Protein AF-A0A950GN78-F1 (afdb_monomer_lite)

Secondary structure (DSSP, 8-state):
---EEEEEETTEEEEEEEE-TT--EEEEE-HHHHH-TT---SBTTB-TT-SEESSHHHHHHHTTS-S-HHHHHHHHHHHTS-TT-HHHHHHHHTTS-SSSEEEE-HHHHHHHHTTSS----PPPTTTT-

Radius of gyration: 16.56 Å; chains: 1; bounding box: 51×36×35 Å

Foldseek 3Di:
DFQKWFKDFPLHTQWMWGADPVRFIKIFGDPCLLPDPPHDDPDPQGGSVDRMDRPVVVVVLVVQDDPDLVVLVVLCVVQVHDSPRSVSSCQPVQCDTPDRMGIYGPVVSVCVVVCVPVDPDDDDPVNVD

pLDDT: mean 92.75, std 9.0, range [57.09, 98.69]

Sequence (129 aa):
MNDELVALLGGTEIGRVHRDTRGRIRFFYDDAWRTAADAYPLSLSMPLGAKEHSRAIEAFLWGLLPDNEQVLSRWAAKFQVSARNVFALISRVGQDCAGGVQFVTPERLDAIRNGKEDKVEWLDEVDIA

Structure (mmCIF, N/CA/C/O backbone):
data_AF-A0A950GN78-F1
#
_entry.id   AF-A0A950GN78-F1
#
loop_
_atom_site.group_PDB
_atom_site.id
_atom_site.type_symbol
_atom_site.label_atom_id
_atom_site.label_alt_id
_atom_site.label_comp_id
_atom_site.label_asym_id
_atom_site.label_entity_id
_atom_site.label_seq_id
_atom_site.pdbx_PDB_ins_code
_atom_site.Cartn_x
_atom_site.Cartn_y
_atom_site.Cartn_z
_atom_site.occupancy
_atom_site.B_iso_or_equiv
_atom_site.auth_seq_id
_atom_site.auth_comp_id
_atom_site.auth_asym_id
_atom_site.auth_atom_id
_atom_site.pdbx_PDB_model_num
ATOM 1 N N . MET A 1 1 ? 0.137 -2.452 16.602 1.00 59.97 1 MET A N 1
ATOM 2 C CA . MET A 1 1 ? -0.500 -1.891 15.389 1.00 59.97 1 MET A CA 1
ATOM 3 C C . MET A 1 1 ? 0.373 -2.353 14.244 1.00 59.97 1 MET A C 1
ATOM 5 O O . MET A 1 1 ? 1.578 -2.254 14.417 1.00 59.97 1 MET A O 1
ATOM 9 N N . ASN A 1 2 ? -0.175 -2.948 13.184 1.00 72.19 2 ASN A N 1
ATOM 10 C CA . ASN A 1 2 ? 0.693 -3.459 12.128 1.00 72.19 2 ASN A CA 1
ATOM 11 C C . ASN A 1 2 ? 1.356 -2.286 11.404 1.00 72.19 2 ASN A C 1
ATOM 13 O O . ASN A 1 2 ? 0.687 -1.288 11.133 1.00 72.19 2 ASN A O 1
ATOM 17 N N . ASP A 1 3 ? 2.656 -2.386 11.157 1.00 91.88 3 ASP A N 1
ATOM 18 C CA . ASP A 1 3 ? 3.454 -1.333 10.515 1.00 91.88 3 ASP A CA 1
ATOM 19 C C . ASP A 1 3 ? 3.724 -1.653 9.039 1.00 91.88 3 ASP A C 1
ATOM 21 O O . ASP A 1 3 ? 4.542 -1.012 8.379 1.00 91.88 3 ASP A O 1
ATOM 25 N N . GLU A 1 4 ? 2.992 -2.633 8.513 1.00 96.94 4 GLU A N 1
ATOM 26 C CA . GLU A 1 4 ? 3.082 -3.103 7.145 1.00 96.94 4 GLU A CA 1
ATOM 27 C C . GLU A 1 4 ? 1.694 -3.391 6.556 1.00 96.94 4 GLU A C 1
ATOM 29 O O . GLU A 1 4 ? 0.795 -3.879 7.249 1.00 96.94 4 GLU A O 1
ATOM 34 N N . LEU A 1 5 ? 1.533 -3.091 5.269 1.00 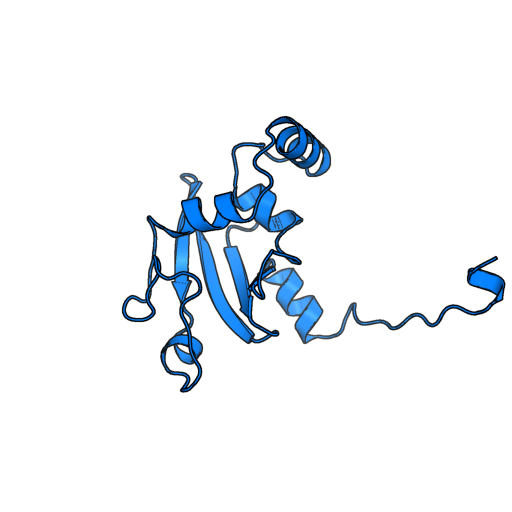98.19 5 LEU A N 1
ATOM 35 C CA . LEU A 1 5 ? 0.423 -3.542 4.434 1.00 98.19 5 LEU A CA 1
ATOM 36 C C . LEU A 1 5 ? 0.978 -4.186 3.169 1.00 98.19 5 LEU A C 1
ATOM 38 O O . LEU A 1 5 ? 1.922 -3.672 2.572 1.00 98.19 5 LEU A O 1
ATOM 42 N N . VAL A 1 6 ? 0.366 -5.278 2.735 1.00 98.44 6 VAL A N 1
ATOM 43 C CA . VAL A 1 6 ? 0.686 -5.955 1.481 1.00 98.44 6 VAL A CA 1
ATOM 44 C C . VAL A 1 6 ? -0.229 -5.419 0.388 1.00 98.44 6 VAL A C 1
ATOM 46 O O . VAL A 1 6 ? -1.445 -5.367 0.571 1.00 98.44 6 VAL A O 1
ATOM 49 N N . ALA A 1 7 ? 0.361 -5.011 -0.733 1.00 98.25 7 ALA A N 1
ATOM 50 C CA . ALA A 1 7 ? -0.358 -4.592 -1.924 1.00 98.25 7 ALA A CA 1
ATOM 51 C C . ALA A 1 7 ? -0.557 -5.794 -2.856 1.00 98.25 7 ALA A C 1
ATOM 53 O O . ALA A 1 7 ? 0.416 -6.456 -3.230 1.00 98.25 7 ALA A O 1
ATOM 54 N N . LEU A 1 8 ? -1.804 -6.056 -3.243 1.00 97.75 8 LEU A N 1
ATOM 55 C CA . LEU A 1 8 ? -2.179 -7.131 -4.158 1.00 97.75 8 LEU A CA 1
ATOM 56 C C . LEU A 1 8 ? -2.773 -6.562 -5.450 1.00 97.75 8 LEU A C 1
ATOM 58 O O . LEU A 1 8 ? -3.527 -5.593 -5.396 1.00 97.75 8 LEU A O 1
ATOM 62 N N . LEU A 1 9 ? -2.483 -7.191 -6.589 1.00 95.69 9 LEU A N 1
ATOM 63 C CA . LEU A 1 9 ? -3.186 -6.999 -7.862 1.00 95.69 9 LEU A CA 1
ATOM 64 C C . LEU A 1 9 ? -3.690 -8.357 -8.347 1.00 95.69 9 LEU A C 1
ATOM 66 O O . LEU A 1 9 ? -2.897 -9.275 -8.551 1.00 95.69 9 LEU A O 1
ATOM 70 N N . GLY A 1 10 ? -5.010 -8.508 -8.490 1.00 89.81 10 GLY A N 1
ATOM 71 C CA . GLY A 1 10 ? -5.612 -9.782 -8.907 1.00 89.81 10 GLY A CA 1
ATOM 72 C C . GLY A 1 10 ? -5.218 -10.967 -8.011 1.00 89.81 10 GLY A C 1
ATOM 73 O O . GLY A 1 10 ? -4.994 -12.063 -8.511 1.00 89.81 10 GLY A O 1
ATOM 74 N N . GLY A 1 11 ? -5.049 -10.734 -6.703 1.00 90.94 11 GLY A N 1
ATOM 75 C CA . GLY A 1 11 ? -4.587 -11.738 -5.734 1.00 90.94 11 GLY A CA 1
ATOM 76 C C . GLY A 1 11 ? -3.069 -11.973 -5.697 1.00 90.94 11 GLY A C 1
ATOM 77 O O . GLY A 1 11 ? -2.580 -12.629 -4.777 1.00 90.94 11 GLY A O 1
ATOM 78 N N . THR A 1 12 ? -2.307 -11.409 -6.636 1.00 94.44 12 THR A N 1
ATOM 79 C CA . THR A 1 12 ? -0.840 -11.501 -6.663 1.00 94.44 12 THR A CA 1
ATOM 80 C C . THR A 1 12 ? -0.222 -10.410 -5.802 1.00 94.44 12 THR A C 1
ATOM 82 O O . THR A 1 12 ? -0.595 -9.246 -5.913 1.00 94.44 12 THR A O 1
ATOM 85 N N . GLU A 1 13 ? 0.745 -10.766 -4.959 1.00 97.31 13 GLU A N 1
ATOM 86 C CA . GLU A 1 13 ? 1.520 -9.798 -4.183 1.00 97.31 13 GLU A CA 1
ATOM 87 C C . G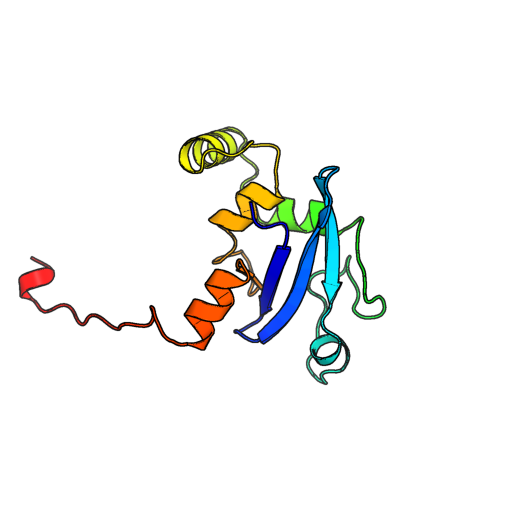LU A 1 13 ? 2.461 -9.005 -5.091 1.00 97.31 13 GLU A C 1
ATOM 89 O O . GLU A 1 13 ? 3.334 -9.574 -5.738 1.00 97.31 13 GLU A O 1
ATOM 94 N N . ILE A 1 14 ? 2.281 -7.683 -5.123 1.00 98.06 14 ILE A N 1
ATOM 95 C CA . ILE A 1 14 ? 3.077 -6.787 -5.974 1.00 98.06 14 ILE A CA 1
ATOM 96 C C . ILE A 1 14 ? 4.095 -5.964 -5.192 1.00 98.06 14 ILE A C 1
ATOM 98 O O . ILE A 1 14 ? 4.987 -5.348 -5.776 1.00 98.06 14 ILE A O 1
ATOM 102 N N . GLY A 1 15 ? 3.952 -5.907 -3.870 1.00 98.25 15 GLY A N 1
ATOM 103 C CA . GLY A 1 15 ? 4.806 -5.115 -3.003 1.00 98.25 15 GLY A CA 1
ATOM 104 C C . GLY A 1 15 ? 4.199 -4.863 -1.632 1.00 98.25 15 GLY A C 1
ATOM 105 O O . GLY A 1 15 ? 3.113 -5.342 -1.304 1.00 98.25 15 GLY A O 1
ATOM 106 N N . ARG A 1 16 ? 4.910 -4.084 -0.819 1.00 98.50 16 ARG A N 1
ATOM 107 C CA . ARG A 1 16 ? 4.561 -3.806 0.576 1.00 98.50 16 ARG A CA 1
ATOM 108 C C . ARG A 1 16 ? 4.727 -2.335 0.912 1.00 98.50 16 ARG A C 1
ATOM 110 O O . ARG A 1 16 ? 5.683 -1.682 0.498 1.00 98.50 16 ARG A O 1
ATOM 117 N N . VAL A 1 17 ? 3.786 -1.814 1.685 1.00 98.44 17 VAL A N 1
ATOM 118 C CA . VAL A 1 17 ? 3.823 -0.483 2.282 1.00 98.44 17 VAL A CA 1
ATOM 119 C C . VAL A 1 17 ? 4.308 -0.627 3.718 1.00 98.44 17 VAL A C 1
ATOM 121 O O . VAL A 1 17 ? 3.637 -1.264 4.519 1.00 98.44 17 VAL A O 1
ATOM 124 N N . HIS A 1 18 ? 5.424 0.005 4.067 1.00 97.44 18 HIS A N 1
ATOM 125 C CA . HIS A 1 18 ? 5.954 0.039 5.428 1.00 97.44 18 HIS A CA 1
ATOM 126 C C . HIS A 1 18 ? 5.790 1.424 6.033 1.00 97.44 18 HIS A C 1
ATOM 128 O O . HIS A 1 18 ? 6.076 2.432 5.380 1.00 97.44 18 HIS A O 1
ATOM 134 N N . ARG A 1 19 ? 5.408 1.471 7.306 1.00 95.69 19 ARG A N 1
ATOM 135 C CA . ARG A 1 19 ? 5.365 2.687 8.114 1.00 95.69 19 ARG A CA 1
ATOM 136 C C . ARG A 1 19 ? 6.436 2.618 9.195 1.00 95.69 19 ARG A C 1
ATOM 138 O O . ARG A 1 19 ? 6.486 1.663 9.958 1.00 95.69 19 ARG A O 1
ATOM 145 N N . ASP A 1 20 ? 7.291 3.631 9.283 1.00 92.75 20 ASP A N 1
ATOM 146 C CA . ASP A 1 20 ? 8.274 3.701 10.368 1.00 92.75 20 ASP A CA 1
ATOM 147 C C . ASP A 1 20 ? 7.695 4.306 11.660 1.00 92.75 20 ASP A C 1
ATOM 149 O O . ASP A 1 20 ? 6.577 4.823 11.697 1.00 92.75 20 ASP A O 1
ATOM 153 N N . THR A 1 21 ? 8.484 4.289 12.737 1.00 88.94 21 THR A N 1
ATOM 154 C CA . THR A 1 21 ? 8.091 4.835 14.050 1.00 88.94 21 THR A CA 1
ATOM 155 C C . THR A 1 21 ? 7.824 6.342 14.045 1.00 88.94 21 THR A C 1
ATOM 157 O O . THR A 1 21 ? 7.221 6.861 14.982 1.00 88.94 21 THR A O 1
ATOM 160 N N . ARG A 1 22 ? 8.254 7.059 12.999 1.00 89.69 22 ARG A N 1
ATOM 161 C CA . ARG A 1 22 ? 7.982 8.488 12.788 1.00 89.69 22 ARG A CA 1
ATOM 162 C C . ARG A 1 22 ? 6.765 8.717 11.886 1.00 89.69 22 ARG A C 1
ATOM 164 O O . ARG A 1 22 ? 6.478 9.860 11.548 1.00 89.69 22 ARG A O 1
ATOM 171 N N . GLY A 1 23 ? 6.067 7.652 11.489 1.00 88.69 23 GLY A N 1
ATOM 172 C CA . GLY A 1 23 ? 4.892 7.701 10.625 1.00 88.69 23 GLY A CA 1
ATOM 173 C C . GLY A 1 23 ? 5.206 7.849 9.137 1.00 88.69 23 GLY A C 1
ATOM 174 O O . GLY A 1 23 ? 4.274 7.995 8.352 1.00 88.69 23 GLY A O 1
ATOM 175 N N . ARG A 1 24 ? 6.481 7.801 8.723 1.00 93.31 24 ARG A N 1
ATOM 176 C CA . ARG A 1 24 ? 6.842 7.907 7.303 1.00 93.31 24 ARG A CA 1
ATOM 177 C C . ARG A 1 24 ? 6.525 6.603 6.595 1.00 93.31 24 ARG A C 1
ATOM 179 O O . ARG A 1 24 ? 6.858 5.531 7.099 1.00 93.31 24 ARG A O 1
ATOM 186 N N . ILE A 1 25 ? 5.936 6.720 5.413 1.00 96.00 25 ILE A N 1
ATOM 187 C CA . ILE A 1 25 ? 5.494 5.587 4.609 1.00 96.00 25 ILE A CA 1
ATOM 188 C C . ILE A 1 25 ? 6.469 5.365 3.449 1.00 96.00 25 ILE A C 1
ATOM 190 O O . ILE A 1 25 ? 6.956 6.314 2.835 1.00 96.00 25 ILE A O 1
ATOM 194 N N . ARG A 1 26 ? 6.760 4.102 3.148 1.00 97.88 26 ARG A N 1
ATOM 195 C CA . ARG A 1 26 ? 7.527 3.678 1.973 1.00 97.88 26 ARG A CA 1
ATOM 196 C C . ARG A 1 26 ? 6.842 2.500 1.310 1.00 97.88 26 ARG A C 1
ATOM 198 O O . ARG A 1 26 ? 6.381 1.606 2.006 1.00 97.88 26 ARG A O 1
ATOM 205 N N . PHE A 1 27 ? 6.819 2.484 -0.013 1.00 98.56 27 PHE A N 1
ATOM 206 C CA . PHE A 1 27 ? 6.386 1.334 -0.793 1.00 98.56 27 PHE A CA 1
ATOM 207 C C . PHE A 1 27 ? 7.590 0.624 -1.401 1.00 98.56 27 PHE A C 1
ATOM 209 O O . PHE A 1 27 ? 8.465 1.278 -1.967 1.00 98.56 27 PHE A O 1
ATOM 216 N N . PHE A 1 28 ? 7.618 -0.698 -1.298 1.00 98.62 28 PHE A N 1
ATOM 217 C CA . PHE A 1 28 ? 8.624 -1.556 -1.904 1.00 98.62 28 PHE A CA 1
ATOM 218 C C . PHE A 1 28 ? 7.930 -2.530 -2.840 1.00 98.62 28 PHE A C 1
ATOM 220 O O . PHE A 1 28 ? 7.085 -3.300 -2.393 1.00 98.62 28 PHE A O 1
ATOM 227 N N . TYR A 1 29 ? 8.287 -2.513 -4.119 1.00 98.69 29 TYR A N 1
ATOM 228 C CA . TYR A 1 29 ? 7.836 -3.546 -5.044 1.00 98.69 29 TYR A CA 1
ATOM 229 C C . TYR A 1 29 ? 8.460 -4.899 -4.696 1.00 98.69 29 TYR A C 1
ATOM 231 O O . TYR A 1 29 ? 9.631 -4.977 -4.301 1.00 98.69 29 TYR A O 1
ATOM 239 N N . ASP A 1 30 ? 7.685 -5.955 -4.915 1.00 98.31 30 ASP A N 1
ATOM 240 C CA . ASP A 1 30 ? 8.182 -7.323 -4.922 1.00 98.31 30 ASP A CA 1
ATOM 241 C C . ASP A 1 30 ? 9.057 -7.568 -6.165 1.00 98.31 30 ASP A C 1
ATOM 243 O O . ASP A 1 30 ? 8.750 -7.103 -7.267 1.00 98.31 30 ASP A O 1
ATOM 247 N N . ASP A 1 31 ? 10.179 -8.273 -6.000 1.00 97.88 31 ASP A N 1
ATOM 248 C CA . ASP A 1 31 ? 11.123 -8.498 -7.101 1.00 97.88 31 ASP A CA 1
ATOM 249 C C . ASP A 1 31 ? 10.557 -9.431 -8.184 1.00 97.88 31 ASP A C 1
ATOM 251 O O . ASP A 1 31 ? 10.879 -9.248 -9.364 1.00 97.88 31 ASP A O 1
ATOM 255 N N . ALA A 1 32 ? 9.683 -10.376 -7.820 1.00 97.00 32 ALA A N 1
ATOM 256 C CA . ALA A 1 32 ? 8.996 -11.221 -8.790 1.00 97.00 32 ALA A CA 1
ATOM 257 C C . ALA A 1 32 ? 8.010 -10.391 -9.621 1.00 97.00 32 ALA A C 1
ATOM 259 O O . ALA A 1 32 ? 7.991 -10.531 -10.842 1.00 97.00 32 ALA A O 1
ATOM 260 N N . TRP A 1 33 ? 7.279 -9.450 -9.007 1.00 97.75 33 TRP A N 1
ATOM 261 C CA . TRP A 1 33 ? 6.418 -8.535 -9.767 1.00 97.75 33 TRP A CA 1
ATOM 262 C C . TRP A 1 33 ? 7.223 -7.643 -10.712 1.00 97.75 33 TRP A C 1
ATOM 264 O O . TRP A 1 33 ? 6.885 -7.540 -11.882 1.00 97.75 33 TRP A O 1
ATOM 274 N N . ARG A 1 34 ? 8.334 -7.037 -10.264 1.00 97.56 34 ARG A N 1
ATOM 275 C CA . ARG A 1 34 ? 9.138 -6.142 -11.129 1.00 97.56 34 ARG A CA 1
ATOM 276 C C . ARG A 1 34 ? 9.710 -6.815 -12.376 1.00 97.56 34 ARG A C 1
ATOM 278 O O . ARG A 1 34 ? 10.070 -6.112 -13.318 1.00 97.56 34 ARG A O 1
ATOM 285 N N . THR A 1 35 ? 9.867 -8.135 -12.348 1.00 95.94 35 THR A N 1
ATOM 286 C CA . THR A 1 35 ? 10.481 -8.918 -13.429 1.00 95.94 35 THR A CA 1
ATOM 287 C C . THR A 1 35 ? 9.470 -9.730 -14.238 1.00 95.94 35 THR A C 1
ATOM 289 O O . THR A 1 35 ? 9.852 -10.329 -15.244 1.00 95.94 35 THR A O 1
ATOM 292 N N . ALA A 1 36 ? 8.194 -9.731 -13.843 1.00 96.56 36 ALA A N 1
ATOM 293 C CA . ALA A 1 36 ? 7.135 -10.405 -14.579 1.00 96.56 36 ALA A CA 1
ATOM 294 C C . ALA A 1 36 ? 6.897 -9.743 -15.949 1.00 96.56 36 ALA A C 1
ATOM 296 O O . ALA A 1 36 ? 7.024 -8.529 -16.113 1.00 96.56 36 ALA A O 1
ATOM 297 N N . ALA A 1 37 ? 6.563 -10.555 -16.954 1.00 94.81 37 ALA A N 1
ATOM 298 C CA . ALA A 1 37 ? 6.422 -10.098 -18.338 1.00 94.81 37 ALA A CA 1
ATOM 299 C C . ALA A 1 37 ? 5.223 -9.153 -18.546 1.00 94.81 37 ALA A C 1
ATOM 301 O O . ALA A 1 37 ? 5.245 -8.306 -19.436 1.00 94.81 37 ALA A O 1
ATOM 302 N N . ASP A 1 38 ? 4.191 -9.303 -17.723 1.00 94.06 38 ASP A N 1
ATOM 303 C CA . ASP A 1 38 ? 2.944 -8.540 -17.711 1.00 94.06 38 ASP A CA 1
ATOM 304 C C . ASP A 1 38 ? 2.901 -7.487 -16.591 1.00 94.06 38 ASP A C 1
ATOM 306 O O . ASP A 1 38 ? 1.856 -6.888 -16.330 1.00 94.06 38 ASP A O 1
ATOM 310 N N . ALA A 1 39 ? 4.040 -7.231 -15.941 1.00 96.38 39 ALA A N 1
ATOM 311 C CA . ALA A 1 39 ? 4.129 -6.284 -14.847 1.00 96.38 39 ALA A CA 1
ATOM 312 C C . ALA A 1 39 ? 3.819 -4.853 -15.292 1.00 96.38 39 ALA A C 1
ATOM 314 O O . ALA A 1 39 ? 4.339 -4.341 -16.287 1.00 96.38 39 ALA A O 1
ATOM 315 N N . TYR A 1 40 ? 3.050 -4.154 -14.465 1.00 96.62 40 TYR A N 1
ATOM 316 C CA . TYR A 1 40 ? 2.823 -2.721 -14.585 1.00 96.62 40 TYR A CA 1
ATOM 317 C C . TYR A 1 40 ? 2.991 -2.040 -13.222 1.00 96.62 40 TYR A C 1
ATOM 319 O O . TYR A 1 40 ? 2.838 -2.680 -12.173 1.00 96.62 40 TYR A O 1
ATOM 327 N N . PRO A 1 41 ? 3.368 -0.749 -13.199 1.00 97.31 41 PRO A N 1
ATOM 328 C CA . PRO A 1 41 ? 3.529 -0.039 -11.944 1.00 97.31 41 PRO A CA 1
ATOM 329 C C . PRO A 1 41 ? 2.168 0.196 -11.279 1.00 97.31 41 PRO A C 1
ATOM 331 O O . PRO A 1 41 ? 1.177 0.479 -11.948 1.00 97.31 41 PRO A O 1
ATOM 334 N N . LEU A 1 42 ? 2.150 0.177 -9.947 1.00 97.06 42 LEU A N 1
ATOM 335 C CA . LEU A 1 42 ? 1.002 0.559 -9.122 1.00 97.06 42 LEU A CA 1
ATOM 336 C C . LEU A 1 42 ? 0.499 1.975 -9.457 1.00 97.06 42 LEU A C 1
ATOM 338 O O . LEU A 1 42 ? -0.693 2.258 -9.419 1.00 97.06 42 LEU A O 1
ATOM 342 N N . SER A 1 43 ? 1.424 2.877 -9.785 1.00 96.62 43 SER A N 1
ATOM 343 C CA . SER A 1 43 ? 1.144 4.237 -10.234 1.00 96.62 43 SER A CA 1
ATOM 344 C C . SER A 1 43 ? 2.237 4.682 -11.196 1.00 96.62 43 SER A C 1
ATOM 346 O O . SER A 1 43 ? 3.402 4.344 -10.999 1.00 96.62 43 SER A O 1
ATOM 348 N N . LEU A 1 44 ? 1.907 5.516 -12.184 1.00 96.50 44 LEU A N 1
ATOM 349 C CA . LEU A 1 44 ? 2.910 6.129 -13.069 1.00 96.50 4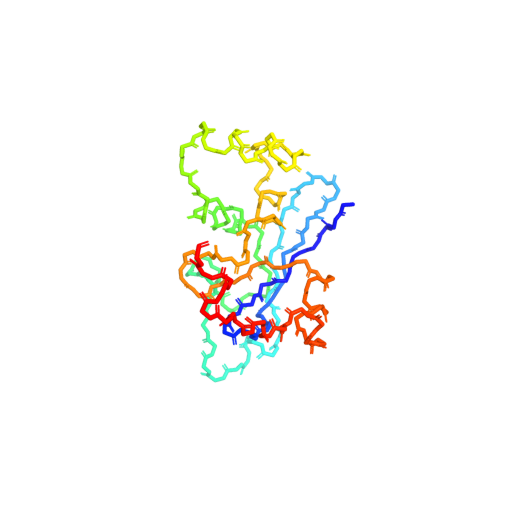4 LEU A CA 1
ATOM 350 C C . LEU A 1 44 ? 3.950 6.964 -12.296 1.00 96.50 44 LEU A C 1
ATOM 352 O O . LEU A 1 44 ? 5.087 7.095 -12.740 1.00 96.50 44 LEU A O 1
ATOM 356 N N . SER A 1 45 ? 3.592 7.465 -11.109 1.00 97.06 45 SER A N 1
ATOM 357 C CA . SER A 1 45 ? 4.504 8.164 -10.189 1.00 97.06 45 SER A CA 1
ATOM 358 C C . SER A 1 45 ? 5.405 7.224 -9.374 1.00 97.06 45 SER A C 1
ATOM 360 O O . SER A 1 45 ? 6.246 7.694 -8.611 1.00 97.06 45 SER A O 1
ATOM 362 N N . MET A 1 46 ? 5.224 5.907 -9.504 1.00 98.00 46 MET A N 1
ATOM 363 C CA . MET A 1 46 ? 6.003 4.855 -8.846 1.00 98.00 46 MET A CA 1
ATOM 364 C C . MET A 1 46 ? 6.464 3.813 -9.881 1.00 98.00 46 MET A C 1
ATOM 366 O O . MET A 1 46 ? 5.991 2.677 -9.860 1.00 98.00 46 MET A O 1
ATOM 370 N N . PRO A 1 47 ? 7.351 4.168 -10.829 1.00 97.69 47 PRO A N 1
ATOM 371 C CA . PRO A 1 47 ? 7.770 3.263 -11.899 1.00 97.69 47 PRO A CA 1
ATOM 372 C C . PRO A 1 47 ? 8.536 2.035 -11.374 1.00 97.69 47 PRO A C 1
ATOM 374 O O . PRO A 1 47 ? 9.310 2.137 -10.420 1.00 97.69 47 PRO A O 1
ATOM 377 N N . LEU A 1 48 ? 8.395 0.892 -12.059 1.00 97.88 48 LEU A N 1
ATOM 378 C CA . LEU A 1 48 ? 9.037 -0.389 -11.702 1.00 97.88 48 LEU A CA 1
ATOM 379 C C . LEU A 1 48 ? 10.578 -0.348 -11.732 1.00 97.88 48 LEU A C 1
ATOM 381 O O . LEU A 1 48 ? 11.237 -1.188 -11.120 1.00 97.88 48 LEU A O 1
ATOM 385 N N . GLY A 1 49 ? 11.169 0.643 -12.412 1.00 96.00 49 GLY A N 1
ATOM 386 C CA . GLY A 1 49 ? 12.623 0.825 -12.473 1.00 96.00 49 GLY A CA 1
ATOM 387 C C . GLY A 1 49 ? 13.274 1.050 -11.102 1.00 96.00 49 GLY A C 1
ATOM 388 O O . GLY A 1 49 ? 14.439 0.705 -10.918 1.00 96.00 49 GLY A O 1
ATOM 389 N N . ALA A 1 50 ? 12.522 1.562 -10.122 1.00 96.81 50 ALA A N 1
ATOM 390 C CA . ALA A 1 50 ? 12.964 1.673 -8.737 1.00 96.81 50 ALA A CA 1
ATOM 391 C C . ALA A 1 50 ? 12.182 0.703 -7.844 1.00 96.81 50 ALA A C 1
ATOM 393 O O . ALA A 1 50 ? 10.958 0.600 -7.935 1.00 96.81 50 ALA A O 1
ATOM 394 N N . LYS A 1 51 ? 12.902 0.005 -6.958 1.00 97.50 51 LYS A N 1
ATOM 395 C CA . LYS A 1 51 ? 12.302 -0.922 -5.989 1.00 97.50 51 LYS A CA 1
ATOM 396 C C . LYS A 1 51 ? 11.527 -0.191 -4.894 1.00 97.50 51 LYS A C 1
ATOM 398 O O . LYS A 1 51 ? 10.503 -0.694 -4.456 1.00 97.50 51 LYS A O 1
ATOM 403 N N . GLU A 1 52 ? 12.006 0.973 -4.467 1.00 98.25 52 GLU A N 1
ATOM 404 C CA . GLU A 1 52 ? 11.469 1.731 -3.335 1.00 98.25 52 GLU A CA 1
ATOM 405 C C . GLU A 1 52 ? 10.901 3.083 -3.780 1.00 98.25 52 GLU A C 1
ATOM 407 O O . GLU A 1 52 ? 11.540 3.813 -4.540 1.00 98.25 52 GLU A O 1
ATOM 412 N N . HIS A 1 53 ? 9.736 3.446 -3.237 1.00 98.19 53 HIS A N 1
ATOM 413 C CA . HIS A 1 53 ? 9.064 4.725 -3.461 1.00 98.19 53 HIS A CA 1
ATOM 414 C C . HIS A 1 53 ? 8.557 5.312 -2.140 1.00 98.19 53 HIS A C 1
ATOM 416 O O . HIS A 1 53 ? 7.653 4.771 -1.508 1.00 98.19 53 HIS A O 1
ATOM 422 N N . SER A 1 54 ? 9.122 6.443 -1.714 1.00 95.00 54 SER A N 1
ATOM 423 C CA . SER A 1 54 ? 8.777 7.103 -0.442 1.00 95.00 54 SER A CA 1
ATOM 424 C C . SER A 1 54 ? 7.881 8.331 -0.608 1.00 95.00 54 SER A C 1
ATOM 426 O O . SER A 1 54 ? 7.012 8.585 0.217 1.00 95.00 54 SER A O 1
ATOM 428 N N . ARG A 1 55 ? 8.063 9.100 -1.687 1.00 90.19 55 ARG A N 1
ATOM 429 C CA . ARG A 1 55 ? 7.358 10.377 -1.886 1.00 90.19 55 ARG A CA 1
ATOM 430 C C . ARG A 1 55 ? 5.966 10.218 -2.495 1.00 90.19 55 ARG A C 1
ATOM 432 O O . ARG A 1 55 ? 5.055 10.949 -2.131 1.00 90.19 55 ARG A O 1
ATOM 439 N N . ALA A 1 56 ? 5.813 9.297 -3.444 1.00 96.75 56 ALA A N 1
ATOM 440 C CA . ALA A 1 56 ? 4.580 9.156 -4.217 1.00 96.75 56 ALA A CA 1
ATOM 441 C C . ALA A 1 56 ? 3.525 8.273 -3.532 1.00 96.75 56 ALA A C 1
ATOM 443 O O . ALA A 1 56 ? 2.337 8.454 -3.785 1.00 96.75 56 ALA A O 1
ATOM 444 N N . ILE A 1 57 ? 3.937 7.354 -2.649 1.00 97.62 57 ILE A N 1
ATOM 445 C CA . ILE A 1 57 ? 3.023 6.396 -2.014 1.00 97.62 57 ILE A CA 1
ATOM 446 C C . ILE A 1 57 ? 1.973 7.083 -1.141 1.00 97.62 57 ILE A C 1
ATOM 448 O O . ILE A 1 57 ? 0.803 6.732 -1.211 1.00 97.62 57 ILE A O 1
ATOM 452 N N . GLU A 1 58 ? 2.355 8.083 -0.347 1.00 96.44 58 GLU A N 1
ATOM 453 C CA . GLU A 1 58 ? 1.407 8.751 0.546 1.00 96.44 58 GLU A CA 1
ATOM 454 C C . GLU A 1 58 ? 0.304 9.465 -0.249 1.00 96.44 58 GLU A C 1
ATOM 456 O O . GLU A 1 58 ? -0.876 9.293 0.044 1.00 96.44 58 GLU A O 1
ATOM 461 N N . ALA A 1 59 ? 0.680 10.186 -1.309 1.00 96.88 59 ALA A N 1
ATOM 462 C CA . ALA A 1 59 ? -0.270 10.832 -2.211 1.00 96.88 59 ALA A CA 1
ATOM 463 C C . ALA A 1 59 ? -1.158 9.814 -2.945 1.00 96.88 59 ALA A C 1
ATOM 465 O O . ALA A 1 59 ? -2.357 10.041 -3.084 1.00 96.88 59 ALA A O 1
ATOM 466 N N . PHE A 1 60 ? -0.590 8.682 -3.376 1.00 97.81 60 PHE A N 1
ATOM 467 C CA . PHE A 1 60 ? -1.354 7.597 -3.989 1.00 97.81 60 PHE A CA 1
ATOM 468 C C . PHE A 1 60 ? -2.420 7.053 -3.031 1.00 97.81 60 PHE A C 1
ATOM 470 O O . PHE A 1 60 ? -3.582 6.961 -3.409 1.00 97.81 60 PHE A O 1
ATOM 477 N N . LEU A 1 61 ? -2.048 6.757 -1.782 1.00 97.50 61 LEU A N 1
ATOM 478 C CA . LEU A 1 61 ? -2.978 6.248 -0.775 1.00 97.50 61 LEU A CA 1
ATOM 479 C C . LEU A 1 61 ? -4.072 7.263 -0.423 1.00 97.50 61 LEU A C 1
ATOM 481 O O . LEU A 1 61 ? -5.223 6.870 -0.260 1.00 97.50 61 LEU A O 1
ATOM 485 N N . TRP A 1 62 ? -3.746 8.556 -0.339 1.00 97.19 62 TRP A N 1
ATOM 486 C CA . TRP A 1 62 ? -4.757 9.599 -0.147 1.00 97.19 62 TRP A CA 1
ATOM 487 C C . TRP A 1 62 ? -5.746 9.662 -1.309 1.00 97.19 62 TRP A C 1
ATOM 489 O O . TRP A 1 62 ? -6.939 9.794 -1.065 1.00 97.19 62 TRP A O 1
ATOM 499 N N . GLY A 1 63 ? -5.272 9.488 -2.546 1.00 96.69 63 GLY A N 1
ATOM 500 C CA . GLY A 1 63 ? -6.125 9.448 -3.736 1.00 96.69 63 GLY A CA 1
ATOM 501 C C . GLY A 1 63 ? -7.072 8.243 -3.811 1.00 96.69 63 GLY A C 1
ATOM 502 O O . GLY A 1 63 ? -7.961 8.233 -4.656 1.00 96.69 63 GLY A O 1
ATOM 503 N N . LEU A 1 64 ? -6.903 7.236 -2.946 1.00 96.62 64 LEU A N 1
ATOM 504 C CA . LEU A 1 64 ? -7.845 6.117 -2.806 1.00 96.62 64 LEU A CA 1
ATOM 505 C C . LEU A 1 64 ? -8.958 6.398 -1.791 1.00 96.62 64 LEU A C 1
ATOM 507 O O . LEU A 1 64 ? -9.929 5.646 -1.721 1.00 96.62 64 LEU A O 1
ATOM 511 N N . LEU A 1 65 ? -8.807 7.435 -0.967 1.00 97.00 65 LEU A N 1
ATOM 512 C CA . LEU A 1 65 ? -9.764 7.776 0.075 1.00 97.00 65 LEU A CA 1
ATOM 513 C C . LEU A 1 65 ? -10.756 8.843 -0.413 1.00 97.00 65 LEU A C 1
ATOM 515 O O . LEU A 1 65 ? -10.458 9.594 -1.338 1.00 97.00 65 LEU A O 1
ATOM 519 N N . PRO A 1 66 ? -11.939 8.955 0.217 1.00 96.50 66 PRO A N 1
ATOM 520 C CA . PRO A 1 66 ? -12.863 10.045 -0.073 1.00 96.50 66 PRO A CA 1
ATOM 521 C C . PRO A 1 66 ? -12.262 11.417 0.265 1.00 96.50 66 PRO A C 1
ATOM 523 O O . PRO A 1 66 ? -11.755 11.608 1.369 1.00 96.50 66 PRO A O 1
ATOM 526 N N . ASP A 1 67 ? -12.447 12.401 -0.616 1.00 95.50 67 ASP A N 1
ATOM 527 C CA . ASP A 1 67 ? -12.001 13.788 -0.384 1.00 95.50 67 ASP A CA 1
ATOM 528 C C . ASP A 1 67 ? -12.771 14.495 0.748 1.00 95.50 67 ASP A C 1
ATOM 530 O O . ASP A 1 67 ? -12.313 15.483 1.322 1.00 95.50 67 ASP A O 1
ATOM 534 N N . ASN A 1 68 ? -13.975 14.018 1.081 1.00 97.19 68 ASN A N 1
ATOM 535 C CA . ASN A 1 68 ? -14.818 14.645 2.094 1.00 97.19 68 ASN A CA 1
ATOM 536 C C . ASN A 1 68 ? -14.297 14.358 3.515 1.00 97.19 68 ASN A C 1
ATOM 538 O O . ASN A 1 68 ? -14.470 13.260 4.051 1.00 97.19 68 ASN A O 1
ATOM 542 N N . GLU A 1 69 ? -13.762 15.389 4.173 1.00 95.88 69 GLU A N 1
ATOM 543 C CA . GLU A 1 69 ? -13.224 15.309 5.537 1.00 95.88 69 GLU A CA 1
ATOM 544 C C . GLU A 1 69 ? -14.226 14.780 6.577 1.00 95.88 69 GLU A C 1
ATOM 546 O O . GLU A 1 69 ? -13.830 14.126 7.547 1.00 95.88 69 GLU A O 1
ATOM 551 N N . GLN A 1 70 ? -15.532 15.006 6.395 1.00 97.75 70 GLN A N 1
ATOM 552 C CA . GLN A 1 70 ? -16.552 14.478 7.306 1.00 97.75 70 GLN A CA 1
ATOM 553 C C . GLN A 1 70 ? -16.669 12.956 7.193 1.00 97.75 70 GLN A C 1
ATOM 555 O O . GLN A 1 70 ? -16.885 12.280 8.200 1.00 97.75 70 GLN A O 1
ATOM 560 N N . VAL A 1 71 ? -16.505 12.403 5.987 1.00 97.12 71 VAL A N 1
ATOM 561 C CA . VAL A 1 71 ? -16.499 10.950 5.762 1.00 97.12 71 VAL A CA 1
ATOM 562 C C . VAL A 1 71 ? -15.264 10.338 6.415 1.00 97.12 71 VAL A C 1
ATOM 564 O O . VAL A 1 71 ? -15.398 9.398 7.202 1.00 97.12 71 VAL A O 1
ATOM 567 N N . LEU A 1 72 ? -14.089 10.933 6.189 1.00 97.69 72 LEU A N 1
ATOM 568 C CA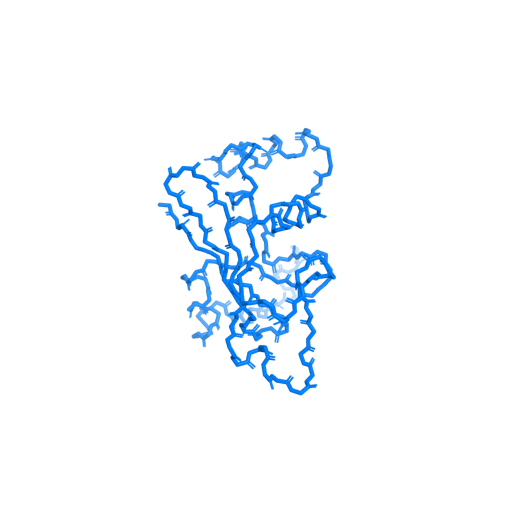 . LEU A 1 72 ? -12.842 10.503 6.828 1.00 97.69 72 LEU A CA 1
ATOM 569 C C . LEU A 1 72 ? -12.933 10.563 8.356 1.00 97.69 72 LEU A C 1
ATOM 571 O O . LEU A 1 72 ? -12.504 9.634 9.037 1.00 97.69 72 LEU A O 1
ATOM 575 N N . SER A 1 73 ? -13.555 11.609 8.904 1.00 97.62 73 SER A N 1
ATOM 576 C CA . SER A 1 73 ? -13.769 11.756 10.350 1.00 97.62 73 SER A CA 1
ATOM 577 C C . SER A 1 73 ? -14.668 10.658 10.923 1.00 97.62 73 SER A C 1
ATOM 579 O O . SER A 1 73 ? -14.378 10.109 11.988 1.00 97.62 73 SER A O 1
ATOM 581 N N . ARG A 1 74 ? -15.739 10.280 10.211 1.00 97.88 74 ARG A N 1
ATOM 582 C CA . ARG A 1 74 ? -16.612 9.163 10.616 1.00 97.88 74 ARG A CA 1
ATOM 583 C C . ARG A 1 74 ? -15.880 7.825 10.570 1.00 97.88 74 ARG A C 1
ATOM 585 O O . ARG A 1 74 ? -16.036 7.023 11.487 1.00 97.88 74 ARG A O 1
ATOM 592 N N . TRP A 1 75 ? -15.076 7.580 9.536 1.00 97.38 75 TRP A N 1
ATOM 593 C CA . TRP A 1 75 ? -14.252 6.370 9.439 1.00 97.38 75 TRP A CA 1
ATOM 594 C C . TRP A 1 75 ? -13.212 6.308 10.554 1.00 97.38 75 TRP A C 1
ATOM 596 O O . TRP A 1 75 ? -13.091 5.288 11.226 1.00 97.38 75 TRP A O 1
ATOM 606 N N . ALA A 1 76 ? -12.519 7.416 10.807 1.00 97.44 76 ALA A N 1
ATOM 607 C CA . ALA A 1 76 ? -11.556 7.549 11.890 1.00 97.44 76 ALA A CA 1
ATOM 608 C C . ALA A 1 76 ? -12.175 7.211 13.255 1.00 97.44 76 ALA A C 1
ATOM 610 O O . ALA A 1 76 ? -11.631 6.386 13.989 1.00 97.44 76 ALA A O 1
ATOM 611 N N . ALA A 1 77 ? -13.358 7.762 13.553 1.00 97.94 77 ALA A N 1
ATOM 612 C CA . ALA A 1 77 ? -14.104 7.440 14.766 1.00 97.94 77 ALA A CA 1
ATOM 613 C C . ALA A 1 77 ? -14.534 5.962 14.813 1.00 97.94 77 ALA A C 1
ATOM 615 O O . ALA A 1 77 ? -14.331 5.293 15.826 1.00 97.94 77 ALA A O 1
ATOM 616 N N . LYS A 1 78 ? -15.072 5.422 13.709 1.00 97.81 78 LYS A N 1
ATOM 617 C CA . LYS A 1 78 ? -15.492 4.013 13.609 1.00 97.81 78 LYS A CA 1
ATOM 618 C C . LYS A 1 78 ? -14.334 3.049 13.872 1.00 97.81 78 LYS A C 1
ATOM 620 O O . LYS A 1 78 ? -14.510 2.058 14.572 1.00 97.81 78 LYS A O 1
ATOM 625 N N . PHE A 1 79 ? -13.161 3.331 13.316 1.00 96.44 79 PHE A N 1
ATOM 626 C CA . PHE A 1 79 ? -11.998 2.449 13.401 1.00 96.44 79 PHE A CA 1
ATOM 627 C C . PHE A 1 79 ? -11.036 2.783 14.544 1.00 96.44 79 PHE A C 1
ATOM 629 O O . PHE A 1 79 ? -10.036 2.080 14.701 1.00 96.44 79 PHE A O 1
ATOM 636 N N . GLN A 1 80 ? -11.334 3.822 15.332 1.00 96.81 80 GLN A N 1
ATOM 637 C CA . GLN A 1 80 ? -10.497 4.309 16.432 1.00 96.81 80 GLN A CA 1
ATOM 638 C C . GLN A 1 80 ? -9.073 4.658 15.964 1.00 96.81 80 GLN A C 1
ATOM 640 O O . GLN A 1 80 ? -8.072 4.263 16.563 1.00 96.81 80 GLN A O 1
ATOM 645 N N . VAL A 1 81 ? -8.984 5.389 14.851 1.00 95.88 81 VAL A N 1
ATOM 646 C CA . VAL A 1 81 ? -7.726 5.874 14.260 1.00 95.88 81 VAL A CA 1
ATOM 647 C C . VAL A 1 81 ? -7.790 7.383 14.036 1.00 95.88 81 VAL A C 1
ATOM 649 O O . VAL A 1 81 ? -8.847 7.996 14.134 1.00 95.88 81 VAL A O 1
ATOM 652 N N . SER A 1 82 ? -6.656 8.007 13.720 1.00 95.31 82 SER A N 1
ATOM 653 C CA . SER A 1 82 ? -6.636 9.417 13.318 1.00 95.31 82 SER A CA 1
ATOM 654 C C . SER A 1 82 ? -7.125 9.581 11.878 1.00 95.31 82 SER A C 1
ATOM 656 O O . SER A 1 82 ? -6.637 8.890 10.985 1.00 95.31 82 SER A O 1
ATOM 658 N N . ALA A 1 83 ? -7.999 10.564 11.636 1.00 96.19 83 ALA A N 1
ATOM 659 C CA . ALA A 1 83 ? -8.449 10.942 10.291 1.00 96.19 83 ALA A CA 1
ATOM 660 C C . ALA A 1 83 ? -7.314 11.463 9.393 1.00 96.19 83 ALA A C 1
ATOM 662 O O . ALA A 1 83 ? -7.469 11.517 8.182 1.00 96.19 83 ALA A O 1
ATOM 663 N N . ARG A 1 84 ? -6.164 11.826 9.980 1.00 94.69 84 ARG A N 1
ATOM 664 C CA . ARG A 1 84 ? -4.962 12.277 9.260 1.00 94.69 84 ARG A CA 1
ATOM 665 C C . ARG A 1 84 ? -3.947 11.160 9.015 1.00 94.69 84 ARG A C 1
ATOM 667 O O . ARG A 1 84 ? -2.883 11.415 8.467 1.00 94.69 84 ARG A O 1
A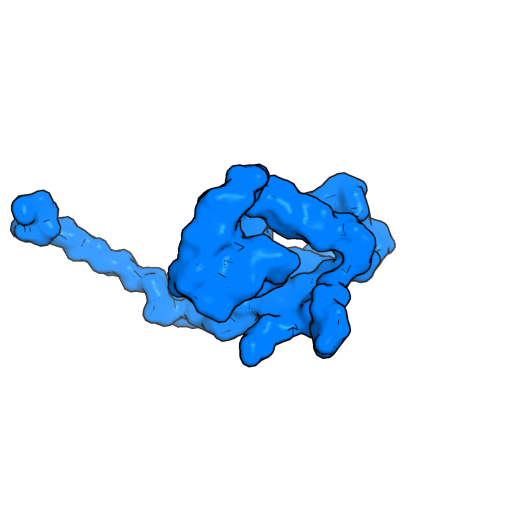TOM 674 N N . ASN A 1 85 ? -4.227 9.937 9.463 1.00 95.06 85 ASN A N 1
ATOM 675 C CA . ASN A 1 85 ? -3.317 8.806 9.310 1.00 95.06 85 ASN A CA 1
ATOM 676 C C . ASN A 1 85 ? -3.793 7.915 8.159 1.00 95.06 85 ASN A C 1
ATOM 678 O O . ASN A 1 85 ? -4.547 6.965 8.374 1.00 95.06 85 ASN A O 1
ATOM 682 N N . VAL A 1 86 ? -3.331 8.223 6.944 1.00 96.25 86 VAL A N 1
ATOM 683 C CA . VAL A 1 86 ? -3.716 7.501 5.720 1.00 96.25 86 VAL A CA 1
ATOM 684 C C . VAL A 1 86 ? -3.423 6.009 5.813 1.00 96.25 86 VAL A C 1
ATOM 686 O O . VAL A 1 86 ? -4.270 5.197 5.465 1.00 96.25 86 VAL A O 1
ATOM 689 N N . PHE A 1 87 ? -2.273 5.630 6.376 1.00 96.75 87 PHE A N 1
ATOM 690 C CA . PHE A 1 87 ? -1.912 4.228 6.563 1.00 96.75 87 PHE A CA 1
ATOM 691 C C . PHE A 1 87 ? -2.930 3.511 7.455 1.00 96.75 87 PHE A C 1
ATOM 693 O O . PHE A 1 87 ? -3.383 2.414 7.139 1.00 96.75 87 PHE A O 1
ATOM 700 N N . ALA A 1 88 ? -3.318 4.139 8.568 1.00 95.88 88 ALA A N 1
ATOM 701 C CA . ALA A 1 88 ? -4.285 3.555 9.487 1.00 95.88 88 ALA A CA 1
ATOM 702 C C . ALA A 1 88 ? -5.684 3.459 8.860 1.00 95.88 88 ALA A C 1
ATOM 704 O O . ALA A 1 88 ? -6.361 2.456 9.072 1.00 95.88 88 ALA A O 1
ATOM 705 N N . LEU A 1 89 ? -6.101 4.442 8.059 1.00 96.94 89 LEU A N 1
ATOM 706 C CA . LEU A 1 89 ? -7.361 4.375 7.316 1.00 96.94 89 LEU A CA 1
ATOM 707 C C . LEU A 1 89 ? -7.327 3.248 6.275 1.00 96.94 89 LEU A C 1
ATOM 709 O O . LEU A 1 89 ? -8.171 2.355 6.321 1.00 96.94 89 LEU A O 1
ATOM 713 N N . ILE A 1 90 ? -6.307 3.221 5.414 1.00 97.50 90 ILE A N 1
ATOM 714 C CA . ILE A 1 90 ? -6.129 2.191 4.380 1.00 97.50 90 ILE A CA 1
ATOM 715 C C . ILE A 1 90 ? -6.036 0.791 4.994 1.00 97.50 90 ILE A C 1
ATOM 717 O O . ILE A 1 90 ? -6.637 -0.132 4.465 1.00 97.50 90 ILE A O 1
ATOM 721 N N . SER A 1 91 ? -5.405 0.613 6.160 1.00 96.44 91 SER A N 1
ATOM 722 C CA . SER A 1 91 ? -5.369 -0.697 6.836 1.00 96.44 91 SER A CA 1
ATOM 723 C C . SER A 1 91 ? -6.754 -1.263 7.195 1.00 96.44 91 SER A C 1
ATOM 725 O O . SER A 1 91 ? -6.878 -2.445 7.5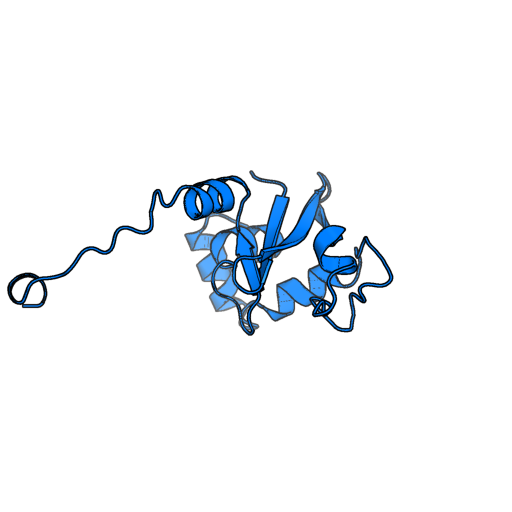14 1.00 96.44 91 SER A O 1
ATOM 727 N N . ARG A 1 92 ? -7.799 -0.423 7.180 1.00 96.00 92 ARG A N 1
ATOM 728 C CA . ARG A 1 92 ? -9.180 -0.787 7.523 1.00 96.00 92 ARG A CA 1
ATOM 729 C C . ARG A 1 92 ? -10.095 -0.896 6.313 1.00 96.00 92 ARG A C 1
ATOM 731 O O . ARG A 1 92 ? -10.997 -1.725 6.342 1.00 96.00 92 ARG A O 1
ATOM 738 N N . VAL A 1 93 ? -9.882 -0.069 5.291 1.00 95.94 93 VAL A N 1
ATOM 739 C CA . VAL A 1 93 ? -10.765 0.006 4.110 1.00 95.94 93 VAL A CA 1
ATOM 740 C C . VAL A 1 93 ? -10.091 -0.415 2.804 1.00 95.94 93 VAL A C 1
ATOM 742 O O . VAL A 1 93 ? -10.760 -0.541 1.792 1.00 95.94 93 VAL A O 1
ATOM 745 N N . GLY A 1 94 ? -8.783 -0.662 2.812 1.00 96.06 94 GLY A N 1
ATOM 746 C CA . GLY A 1 94 ? -7.977 -0.840 1.606 1.00 96.06 94 GLY A CA 1
ATOM 747 C C . GLY A 1 94 ? -8.171 -2.160 0.862 1.00 96.06 94 GLY A C 1
ATOM 748 O O . GLY A 1 94 ? -7.552 -2.347 -0.177 1.00 96.06 94 GLY A O 1
ATOM 749 N N . GLN A 1 95 ? -8.999 -3.085 1.356 1.00 95.06 95 GLN A N 1
ATOM 750 C CA . GLN A 1 95 ? -9.219 -4.378 0.688 1.00 95.06 95 GLN A CA 1
ATOM 751 C C . GLN A 1 95 ? -10.047 -4.253 -0.598 1.00 95.06 95 GLN A C 1
ATOM 753 O O . GLN A 1 95 ? -9.979 -5.142 -1.442 1.00 95.06 95 GLN A O 1
ATOM 758 N N . ASP A 1 96 ? -10.799 -3.163 -0.740 1.00 93.75 96 ASP A N 1
ATOM 759 C CA . ASP A 1 96 ? -11.570 -2.828 -1.933 1.00 93.75 96 ASP A CA 1
ATOM 760 C C . ASP A 1 96 ? -11.300 -1.360 -2.280 1.00 93.75 96 ASP A C 1
ATOM 762 O O . ASP A 1 96 ? -11.775 -0.441 -1.610 1.00 93.75 96 ASP A O 1
ATOM 766 N N . CYS A 1 97 ? -10.431 -1.148 -3.266 1.00 95.06 97 CYS A N 1
ATOM 767 C CA . CYS A 1 97 ? -10.013 0.174 -3.710 1.00 95.06 97 CYS A CA 1
ATOM 768 C C . CYS A 1 97 ? -10.411 0.389 -5.166 1.00 95.06 97 CYS A C 1
ATOM 770 O O . CYS A 1 97 ? -10.501 -0.551 -5.954 1.00 95.06 97 CYS A O 1
ATOM 772 N N . ALA A 1 98 ? -10.549 1.657 -5.555 1.00 91.25 98 ALA A N 1
ATOM 773 C CA . ALA A 1 98 ? -10.696 2.011 -6.958 1.00 91.25 98 ALA A CA 1
ATOM 774 C C . ALA A 1 98 ? -9.540 1.428 -7.800 1.00 91.25 98 ALA A C 1
ATOM 776 O O . ALA A 1 98 ? -8.365 1.538 -7.437 1.00 91.25 98 ALA A O 1
ATOM 777 N N . GLY A 1 99 ? -9.882 0.828 -8.943 1.00 90.00 99 GLY A N 1
ATOM 778 C CA . GLY A 1 99 ? -8.939 0.096 -9.788 1.00 90.00 99 GLY A CA 1
ATOM 779 C C . GLY A 1 99 ? -8.933 -1.398 -9.464 1.00 90.00 99 GLY A C 1
ATOM 780 O O . GLY A 1 99 ? -9.992 -2.006 -9.366 1.00 90.00 99 GLY A O 1
ATOM 781 N N . GLY A 1 100 ? -7.745 -1.998 -9.361 1.00 91.12 100 GLY A N 1
ATOM 782 C CA . GLY A 1 100 ? -7.582 -3.433 -9.080 1.00 91.12 100 GLY A CA 1
ATOM 783 C C . GLY A 1 100 ? -6.648 -3.744 -7.912 1.00 91.12 100 GLY A C 1
ATOM 784 O O . GLY A 1 100 ? -6.275 -4.903 -7.734 1.00 91.12 100 GLY A O 1
ATOM 785 N N . VAL A 1 101 ? -6.222 -2.718 -7.164 1.00 96.81 101 VAL A N 1
ATOM 786 C CA . VAL A 1 101 ? -5.301 -2.873 -6.034 1.00 96.81 101 VAL A CA 1
ATOM 787 C C . VAL A 1 101 ? -6.053 -3.161 -4.747 1.00 96.81 101 VAL A C 1
ATOM 789 O O . VAL A 1 101 ? -7.103 -2.584 -4.488 1.00 96.81 101 VAL A O 1
ATOM 792 N N . GLN A 1 102 ? -5.472 -4.014 -3.913 1.00 97.62 102 GLN A N 1
ATOM 793 C CA . GLN A 1 102 ? -5.910 -4.232 -2.542 1.00 97.62 102 GLN A CA 1
ATOM 794 C C . GLN A 1 102 ? -4.738 -3.988 -1.596 1.00 97.62 102 GLN A C 1
ATOM 796 O O . GLN A 1 102 ? -3.613 -4.378 -1.891 1.00 97.62 102 GLN A O 1
ATOM 801 N N . PHE A 1 103 ? -5.005 -3.389 -0.443 1.00 98.00 103 PHE A N 1
ATOM 802 C CA . PHE A 1 103 ? -4.074 -3.264 0.671 1.00 98.00 103 PHE A CA 1
ATOM 803 C C . PHE A 1 103 ? -4.609 -4.065 1.852 1.00 98.00 103 PHE A C 1
ATOM 805 O O . PHE A 1 103 ? -5.636 -3.726 2.443 1.00 98.00 103 PHE A O 1
ATOM 812 N N . VAL A 1 104 ? -3.904 -5.135 2.201 1.00 97.06 104 VAL A N 1
ATOM 813 C CA . VAL A 1 104 ? -4.273 -6.051 3.287 1.00 97.06 104 VAL A CA 1
ATOM 814 C C . VAL A 1 104 ? -3.182 -6.068 4.350 1.00 97.06 104 VAL A C 1
ATOM 816 O O . VAL A 1 104 ? -2.018 -5.804 4.060 1.00 97.06 104 VAL A O 1
ATOM 819 N N . THR A 1 105 ? -3.525 -6.391 5.596 1.00 96.56 105 THR A N 1
ATOM 820 C CA . THR A 1 105 ? -2.484 -6.699 6.585 1.00 96.56 105 THR A CA 1
ATOM 821 C C . THR A 1 105 ? -1.853 -8.061 6.269 1.00 96.56 105 THR A C 1
ATOM 823 O O . THR A 1 105 ? -2.525 -8.912 5.678 1.00 96.56 105 THR A O 1
ATOM 826 N N . PRO A 1 106 ? -0.596 -8.312 6.669 1.00 95.56 106 PRO A N 1
ATOM 827 C CA . PRO A 1 106 ? 0.009 -9.643 6.601 1.00 95.56 106 PRO A CA 1
ATOM 828 C C . PRO A 1 106 ? -0.883 -10.767 7.155 1.00 95.56 106 PRO A C 1
ATOM 830 O O . PRO A 1 106 ? -1.063 -11.785 6.496 1.00 95.56 106 PRO A O 1
ATOM 833 N N . GLU A 1 107 ? -1.548 -10.557 8.296 1.00 93.31 107 GLU A N 1
ATOM 834 C CA . GLU A 1 107 ? -2.446 -11.571 8.876 1.00 93.31 107 GLU A CA 1
ATOM 835 C C . GLU A 1 107 ? -3.674 -11.815 7.994 1.00 93.31 107 GLU A C 1
ATOM 837 O O . GLU A 1 107 ? -4.172 -12.938 7.894 1.00 93.31 107 GLU A O 1
ATOM 842 N N . ARG A 1 108 ? -4.176 -10.760 7.341 1.00 92.31 108 ARG A N 1
ATOM 843 C CA . ARG A 1 108 ? -5.288 -10.874 6.400 1.00 92.31 108 ARG A CA 1
ATOM 844 C C . ARG A 1 108 ? -4.870 -11.629 5.142 1.00 92.31 108 ARG A C 1
ATOM 846 O O . ARG A 1 108 ? -5.639 -12.461 4.674 1.00 92.31 108 ARG A O 1
ATOM 853 N N . LEU A 1 109 ? -3.666 -11.384 4.626 1.00 93.38 109 LEU A N 1
ATOM 854 C CA . LEU A 1 109 ? -3.109 -12.152 3.511 1.00 93.38 109 LEU A CA 1
ATOM 855 C C . LEU A 1 109 ? -3.017 -13.644 3.855 1.00 93.38 109 LEU A C 1
ATOM 857 O O . LEU A 1 109 ? -3.413 -14.481 3.045 1.00 93.38 109 LEU A O 1
ATOM 861 N N . ASP A 1 110 ? -2.550 -13.980 5.058 1.00 91.81 110 ASP A N 1
ATOM 862 C CA . ASP A 1 110 ? -2.489 -15.370 5.514 1.00 91.81 110 ASP A CA 1
ATOM 863 C C . ASP A 1 110 ? -3.885 -16.001 5.607 1.00 91.81 110 ASP A C 1
ATOM 865 O O . ASP A 1 110 ? -4.067 -17.162 5.236 1.00 91.81 110 ASP A O 1
ATOM 869 N N . ALA A 1 111 ? -4.897 -15.258 6.062 1.00 89.69 111 ALA A N 1
ATOM 870 C CA . ALA A 1 111 ? -6.278 -15.745 6.088 1.00 89.69 111 ALA A CA 1
ATOM 871 C C . ALA A 1 111 ? -6.826 -16.029 4.676 1.00 89.69 111 ALA A C 1
ATOM 873 O O . ALA A 1 111 ? -7.434 -17.084 4.475 1.00 89.69 111 ALA A O 1
ATOM 874 N N . ILE A 1 112 ? -6.556 -15.133 3.714 1.00 85.88 112 ILE A N 1
ATOM 875 C CA . ILE A 1 112 ? -6.938 -15.277 2.298 1.00 85.88 112 ILE A CA 1
ATOM 876 C C . ILE A 1 112 ? -6.255 -16.507 1.686 1.00 85.88 112 ILE A C 1
ATOM 878 O O . ILE A 1 112 ? -6.921 -17.382 1.142 1.00 85.88 112 ILE A O 1
ATOM 882 N N . ARG A 1 113 ? -4.928 -16.634 1.832 1.00 86.56 113 ARG A N 1
ATOM 883 C CA . ARG A 1 113 ? -4.157 -17.756 1.260 1.00 86.56 113 ARG A CA 1
ATOM 884 C C . ARG A 1 113 ? -4.579 -19.118 1.805 1.00 86.56 113 ARG A C 1
ATOM 886 O O . ARG A 1 113 ? -4.523 -20.108 1.085 1.00 86.56 113 ARG A O 1
ATOM 893 N N . ASN A 1 114 ? -4.992 -19.171 3.068 1.00 84.06 114 ASN A N 1
ATOM 894 C CA . ASN A 1 114 ? -5.414 -20.411 3.715 1.00 84.06 114 ASN A CA 1
ATOM 895 C C . ASN A 1 114 ? -6.905 -20.731 3.507 1.00 84.06 114 ASN A C 1
ATOM 897 O O . ASN A 1 114 ? -7.388 -21.700 4.094 1.00 84.06 114 ASN A O 1
ATOM 901 N N . GLY A 1 115 ? -7.647 -19.914 2.743 1.00 72.44 115 GLY A N 1
ATOM 902 C CA . GLY A 1 115 ? -9.083 -20.099 2.498 1.00 72.44 115 GLY A CA 1
ATOM 903 C C . GLY A 1 115 ? -9.927 -20.110 3.776 1.00 72.44 115 GLY A C 1
ATOM 904 O O . GLY A 1 115 ? -11.023 -20.663 3.795 1.00 72.44 115 GLY A O 1
ATOM 905 N N . LYS A 1 116 ? -9.413 -19.546 4.881 1.00 60.12 116 LYS A N 1
ATOM 906 C CA . LYS A 1 116 ? -10.038 -19.671 6.210 1.00 60.12 116 LYS A CA 1
ATOM 907 C C . LYS A 1 116 ? -11.393 -18.967 6.296 1.00 60.12 116 LYS A C 1
ATOM 909 O O . LYS A 1 116 ? -12.202 -19.330 7.150 1.00 60.12 116 LYS A O 1
ATOM 914 N N . GLU A 1 117 ? -11.622 -17.982 5.433 1.00 57.16 117 GLU A N 1
ATOM 915 C CA . GLU A 1 117 ? -12.821 -17.141 5.431 1.00 57.16 117 GLU A CA 1
ATOM 916 C C . GLU A 1 117 ? -13.600 -17.155 4.107 1.00 57.16 117 GLU A C 1
ATOM 918 O O . GLU A 1 117 ? -14.684 -16.583 4.058 1.00 57.16 117 GLU A O 1
ATOM 923 N N . ASP A 1 118 ? -13.136 -17.879 3.083 1.00 61.41 118 ASP A N 1
ATOM 924 C CA . ASP A 1 118 ? -13.870 -18.070 1.820 1.00 61.41 118 ASP A CA 1
ATOM 925 C C . ASP A 1 118 ? -14.922 -19.179 1.977 1.00 61.41 118 ASP A C 1
ATOM 927 O O . ASP A 1 118 ? -14.957 -20.176 1.252 1.00 61.41 118 ASP A O 1
ATOM 931 N N . LYS A 1 119 ? -15.778 -19.039 2.992 1.00 62.53 119 LYS A N 1
ATOM 932 C CA . LYS A 1 119 ? -16.937 -19.908 3.164 1.00 62.53 119 LYS A CA 1
ATOM 933 C C . LYS A 1 119 ? -18.069 -19.345 2.320 1.00 62.53 119 LYS A C 1
ATOM 935 O O . LYS A 1 119 ? -18.622 -18.299 2.643 1.00 62.53 119 LYS A O 1
ATOM 940 N N . VAL A 1 120 ? -18.417 -20.050 1.248 1.00 74.88 120 VAL A N 1
ATOM 941 C CA . VAL A 1 120 ? -19.691 -19.818 0.567 1.00 74.88 120 VAL A CA 1
ATOM 942 C C . VAL A 1 120 ? -20.786 -20.358 1.480 1.00 74.88 120 VAL A C 1
ATOM 944 O O . VAL A 1 120 ? -20.980 -21.570 1.577 1.00 74.88 120 VAL A O 1
ATOM 947 N N . GLU A 1 121 ? -21.455 -19.457 2.191 1.00 77.81 121 GLU A N 1
ATOM 948 C CA . GLU A 1 121 ? -22.706 -19.759 2.876 1.00 77.81 121 GLU A CA 1
ATOM 949 C C . GLU A 1 121 ? -23.835 -19.575 1.863 1.00 77.81 121 GLU A C 1
ATOM 951 O O . GLU A 1 121 ? -24.180 -18.457 1.478 1.00 77.81 121 GLU A O 1
ATOM 956 N N . TRP A 1 122 ? -24.337 -20.694 1.347 1.00 83.19 122 TRP A N 1
ATOM 957 C CA . TRP A 1 122 ? -25.526 -20.687 0.507 1.00 83.19 122 TRP A CA 1
ATOM 958 C C . TRP A 1 122 ? -26.724 -20.358 1.394 1.00 83.19 122 TRP A C 1
ATOM 960 O O . TRP A 1 122 ? -26.925 -21.024 2.404 1.00 83.19 122 TRP A O 1
ATOM 970 N N . LEU A 1 123 ? -27.466 -19.315 1.029 1.00 85.81 123 LEU A N 1
ATOM 971 C CA . LEU A 1 123 ? -28.703 -18.933 1.703 1.00 85.81 123 LEU A CA 1
ATOM 972 C C . LEU A 1 123 ? -29.875 -19.680 1.067 1.00 85.81 123 LEU A C 1
ATOM 974 O O . LEU A 1 123 ? -29.974 -19.728 -0.166 1.00 85.81 123 LEU A O 1
ATOM 978 N N . ASP A 1 124 ? -30.769 -20.207 1.897 1.00 89.25 124 ASP A N 1
ATOM 979 C CA . ASP A 1 124 ? -32.006 -20.839 1.448 1.00 89.25 124 ASP A CA 1
ATOM 980 C C . ASP A 1 124 ? -33.120 -19.781 1.302 1.00 89.25 124 ASP A C 1
ATOM 982 O O . ASP A 1 124 ? -33.017 -18.668 1.819 1.00 89.25 124 ASP A O 1
ATOM 986 N N . GLU A 1 125 ? -34.238 -20.109 0.636 1.00 85.12 125 GLU A N 1
ATOM 987 C CA . GLU A 1 125 ? -35.382 -19.178 0.493 1.00 85.12 125 GLU A CA 1
ATOM 988 C C . GLU A 1 125 ? -35.926 -18.679 1.846 1.00 85.12 125 GLU A C 1
ATOM 990 O O . GLU A 1 125 ? -36.490 -17.590 1.926 1.00 85.12 125 GLU A O 1
ATOM 995 N N . VAL A 1 126 ? -35.732 -19.460 2.913 1.00 86.31 126 VAL A N 1
ATOM 996 C CA . VAL A 1 126 ? -36.153 -19.127 4.280 1.00 86.31 126 VAL A CA 1
ATOM 997 C C . VAL A 1 126 ? -35.260 -18.052 4.910 1.00 86.31 126 VAL A C 1
ATOM 999 O O . VAL A 1 126 ? -35.745 -17.272 5.725 1.00 86.31 126 VAL A O 1
ATOM 1002 N N . ASP A 1 127 ? -33.989 -17.963 4.509 1.00 82.69 127 ASP A N 1
ATOM 1003 C CA . ASP A 1 127 ? -33.025 -16.992 5.046 1.00 82.69 127 ASP A CA 1
ATOM 1004 C C . ASP A 1 127 ? -33.142 -15.607 4.381 1.00 82.69 127 ASP A C 1
ATOM 1006 O O . ASP A 1 127 ? -32.538 -14.636 4.840 1.00 82.69 127 ASP A O 1
ATOM 1010 N N . ILE A 1 128 ? -33.912 -15.511 3.290 1.00 78.06 128 ILE A N 1
ATOM 1011 C CA . ILE A 1 128 ? -34.129 -14.289 2.495 1.00 78.06 128 ILE A CA 1
ATOM 1012 C C . ILE A 1 128 ? -35.460 -13.590 2.869 1.00 78.06 128 ILE A C 1
ATOM 1014 O O . ILE A 1 128 ? -35.708 -12.467 2.421 1.00 78.06 128 ILE A O 1
ATOM 1018 N N . ALA A 1 129 ? -36.314 -14.236 3.675 1.00 57.09 129 ALA A N 1
ATOM 1019 C CA . ALA A 1 129 ? -37.682 -13.798 3.988 1.00 57.09 129 ALA A CA 1
ATOM 1020 C C . ALA A 1 129 ? -37.787 -12.690 5.054 1.00 57.09 129 ALA A C 1
ATOM 1022 O O . ALA A 1 129 ? -37.047 -12.728 6.062 1.00 57.09 129 ALA A O 1
#